Protein AF-A0A9P6K4Q1-F1 (afdb_monomer_lite)

Foldseek 3Di:
DFQWEWDQDPNDTAIEGEPVSLVVLLLVVCVVVPVPVSVVLVVQVVPDPDPVSVLVSCVVRRLVSVQCVLQVDQPQPGDYDPPDHDDPQSPFRKDWQLDDPPDPDQEDECVVDPPVRQCCLRQPVSCDDPHDRHHQKYQYDDDPPAFRIWGWMAGPNDIHIHGYD

Organism: NCBI:txid979761

Secondary structure (DSSP, 8-state):
----EEEEETTEEEEEE-HHHHHHHHHHHHHHH-HHHHHHHHHHHHT---HHHHHHHHHHHHHHHHHHHHHHS-GGGSPPPTT----GGG-S-EEETT--TT-S--EEETTTS-HHHHHHHHHHSTTEETTEEPPSEEEPPP-TTS-SEEEEEEETTEEEEEEE-

Structure (mmCIF, N/CA/C/O backbone):
data_AF-A0A9P6K4Q1-F1
#
_entry.id   AF-A0A9P6K4Q1-F1
#
loop_
_atom_site.group_PDB
_atom_site.id
_atom_site.type_symbol
_atom_site.label_atom_id
_atom_site.label_alt_id
_atom_site.label_comp_id
_atom_site.label_asym_id
_atom_site.label_entity_id
_atom_site.label_seq_id
_atom_site.pdbx_PDB_ins_code
_atom_site.Cartn_x
_atom_site.Cartn_y
_atom_site.Cartn_z
_atom_site.occupancy
_atom_site.B_iso_or_equiv
_atom_site.auth_seq_id
_atom_site.auth_comp_id
_atom_site.auth_asym_id
_atom_site.auth_atom_id
_atom_site.pdbx_PDB_model_num
ATOM 1 N N . ALA A 1 1 ? -0.087 -4.399 -18.476 1.00 36.56 1 ALA A N 1
ATOM 2 C CA . ALA A 1 1 ? 1.204 -4.511 -17.772 1.00 36.56 1 ALA A CA 1
ATOM 3 C C . ALA A 1 1 ? 0.913 -4.990 -16.358 1.00 36.56 1 ALA A C 1
ATOM 5 O O . ALA A 1 1 ? -0.044 -4.509 -15.769 1.00 36.56 1 ALA A O 1
ATOM 6 N N . THR A 1 2 ? 1.635 -5.995 -15.876 1.00 40.69 2 THR A N 1
ATOM 7 C CA . THR A 1 2 ? 1.464 -6.586 -14.540 1.00 40.69 2 THR A CA 1
ATOM 8 C C . THR A 1 2 ? 2.106 -5.687 -13.494 1.00 40.69 2 THR A C 1
ATOM 10 O O . THR A 1 2 ? 3.280 -5.358 -13.647 1.00 40.69 2 THR A O 1
ATOM 13 N N . PHE A 1 3 ? 1.368 -5.301 -12.454 1.00 50.16 3 PHE A N 1
ATOM 14 C CA . PHE A 1 3 ? 1.858 -4.378 -11.423 1.00 50.16 3 PHE A CA 1
ATOM 15 C C . PHE A 1 3 ? 2.330 -5.063 -10.140 1.00 50.16 3 PHE A C 1
ATOM 17 O O . PHE A 1 3 ? 2.972 -4.422 -9.319 1.00 50.16 3 PHE A O 1
ATOM 24 N N . GLY A 1 4 ? 2.056 -6.360 -9.984 1.00 50.91 4 GLY A N 1
ATOM 25 C CA . GLY A 1 4 ? 2.331 -7.100 -8.763 1.00 50.91 4 GLY A CA 1
ATOM 26 C C . GLY A 1 4 ? 2.346 -8.604 -8.953 1.00 50.91 4 GLY A C 1
ATOM 27 O O . GLY A 1 4 ? 1.785 -9.123 -9.914 1.00 50.91 4 GLY A O 1
ATOM 28 N N . TRP A 1 5 ? 2.993 -9.286 -8.017 1.00 56.66 5 TRP A N 1
ATOM 29 C CA . TRP A 1 5 ? 3.238 -10.719 -8.025 1.00 56.66 5 TRP A CA 1
ATOM 30 C C . TRP A 1 5 ? 2.785 -11.279 -6.686 1.00 56.66 5 TRP A C 1
ATOM 32 O O . TRP A 1 5 ? 3.085 -10.711 -5.640 1.00 56.66 5 TRP A O 1
ATOM 42 N N . ILE A 1 6 ? 2.101 -12.417 -6.684 1.00 59.47 6 ILE A N 1
ATOM 43 C CA . ILE A 1 6 ? 1.860 -13.141 -5.435 1.00 59.47 6 ILE A CA 1
ATOM 44 C C . ILE A 1 6 ? 2.960 -14.179 -5.277 1.00 59.47 6 ILE A C 1
ATOM 46 O O . ILE A 1 6 ? 3.140 -15.045 -6.133 1.00 59.47 6 ILE A O 1
ATOM 50 N N . ARG A 1 7 ? 3.717 -14.078 -4.185 1.00 63.84 7 ARG A N 1
ATOM 51 C CA . ARG A 1 7 ? 4.755 -15.033 -3.794 1.00 63.84 7 ARG A CA 1
ATOM 52 C C . ARG A 1 7 ? 4.325 -15.761 -2.527 1.00 63.84 7 ARG A C 1
ATOM 54 O O . ARG A 1 7 ? 3.813 -15.150 -1.593 1.00 63.84 7 ARG A O 1
ATOM 61 N N . ILE A 1 8 ? 4.553 -17.070 -2.480 1.00 59.25 8 ILE A N 1
ATOM 62 C CA . ILE A 1 8 ? 4.300 -17.874 -1.282 1.00 59.25 8 ILE A CA 1
ATOM 63 C C . ILE A 1 8 ? 5.593 -17.922 -0.463 1.00 59.25 8 ILE A C 1
ATOM 65 O O . ILE A 1 8 ? 6.587 -18.491 -0.907 1.00 59.25 8 ILE A O 1
ATOM 69 N N . PHE A 1 9 ? 5.579 -17.347 0.738 1.00 51.50 9 PHE A N 1
ATOM 70 C CA . PHE A 1 9 ? 6.691 -17.407 1.690 1.00 51.50 9 PHE A CA 1
ATOM 71 C C . PHE A 1 9 ? 6.263 -18.210 2.918 1.00 51.50 9 PHE A C 1
ATOM 73 O O . PHE A 1 9 ? 5.310 -17.833 3.599 1.00 51.50 9 PHE A O 1
ATOM 80 N N . GLY A 1 10 ? 6.948 -19.323 3.204 1.00 55.75 10 GLY A N 1
ATOM 81 C CA . GLY A 1 10 ? 6.657 -20.152 4.383 1.00 55.75 10 GLY A CA 1
ATOM 82 C C . GLY A 1 10 ? 5.208 -20.657 4.449 1.00 55.75 10 GLY A C 1
ATOM 83 O O . GLY A 1 10 ? 4.623 -20.695 5.524 1.00 55.75 10 GLY A O 1
ATOM 84 N N . GLY A 1 11 ? 4.596 -20.962 3.298 1.00 63.00 11 GLY A N 1
ATOM 85 C CA . GLY A 1 11 ? 3.199 -21.410 3.203 1.00 63.00 11 GLY A CA 1
ATOM 86 C C . GLY A 1 11 ? 2.148 -20.292 3.225 1.00 63.00 11 GLY A C 1
ATOM 87 O O . GLY A 1 11 ? 0.963 -20.578 3.106 1.00 63.00 11 GLY A O 1
ATOM 88 N N . THR A 1 12 ? 2.555 -19.023 3.330 1.00 47.00 12 THR A N 1
ATOM 89 C CA . THR A 1 12 ? 1.641 -17.869 3.312 1.00 47.00 12 THR A CA 1
ATOM 90 C C . THR A 1 12 ? 1.785 -17.093 2.007 1.00 47.00 12 THR A C 1
ATOM 92 O O . THR A 1 12 ? 2.892 -16.696 1.637 1.00 47.00 12 THR A O 1
ATOM 95 N N . ALA A 1 13 ? 0.671 -16.851 1.314 1.00 57.94 13 ALA A N 1
ATOM 96 C CA . ALA A 1 13 ? 0.647 -15.990 0.137 1.00 57.94 13 ALA A CA 1
ATOM 97 C C . ALA A 1 13 ? 0.859 -14.521 0.538 1.00 57.94 13 ALA A C 1
ATOM 99 O O . ALA A 1 13 ? 0.183 -14.007 1.429 1.00 57.94 13 ALA A O 1
ATOM 100 N N . ARG A 1 14 ? 1.804 -13.850 -0.123 1.00 59.06 14 ARG A N 1
ATOM 101 C CA . ARG A 1 14 ? 2.084 -12.419 0.023 1.00 59.06 14 ARG A CA 1
ATOM 102 C C . ARG A 1 14 ? 2.059 -11.755 -1.343 1.00 59.06 14 ARG A C 1
ATOM 104 O O . ARG A 1 14 ? 2.619 -12.295 -2.295 1.00 59.06 14 ARG A O 1
ATOM 111 N N . THR A 1 15 ? 1.465 -10.573 -1.423 1.00 60.03 15 THR A N 1
ATOM 112 C CA . THR A 1 15 ? 1.556 -9.728 -2.616 1.00 60.03 15 THR A CA 1
ATOM 113 C C . THR A 1 15 ? 2.830 -8.892 -2.522 1.00 60.03 15 THR A C 1
ATOM 115 O O . THR A 1 15 ? 3.019 -8.164 -1.547 1.00 60.03 15 THR A O 1
ATOM 118 N N . VAL A 1 16 ? 3.698 -9.031 -3.521 1.00 62.94 16 VAL A N 1
ATOM 119 C CA . VAL A 1 16 ? 4.958 -8.302 -3.686 1.00 62.94 16 VAL A CA 1
ATOM 120 C C . VAL A 1 16 ? 4.858 -7.471 -4.957 1.00 62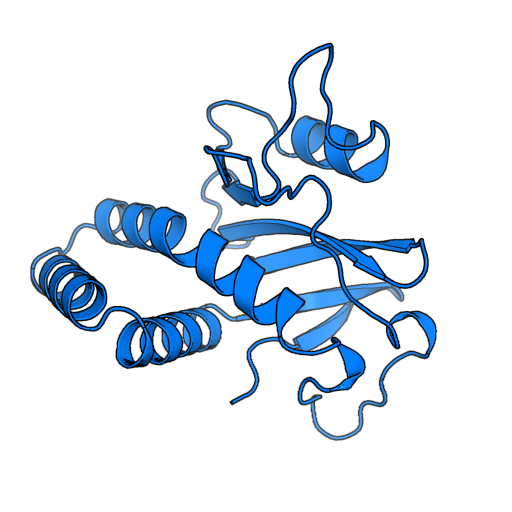.94 16 VAL A C 1
ATOM 122 O O . VAL A 1 16 ? 4.514 -7.993 -6.021 1.00 62.94 16 VAL A O 1
ATOM 125 N N . LEU A 1 17 ? 5.136 -6.178 -4.848 1.00 62.00 17 LEU A N 1
ATOM 126 C CA . LEU A 1 17 ? 5.248 -5.282 -5.995 1.00 62.00 17 LEU A CA 1
ATOM 127 C C . LEU A 1 17 ? 6.717 -4.864 -6.090 1.00 62.00 17 LEU A C 1
ATOM 129 O O . LEU A 1 17 ? 7.218 -4.319 -5.116 1.00 62.00 17 LEU A O 1
ATOM 133 N N . ASP A 1 18 ? 7.367 -5.148 -7.221 1.00 63.12 18 ASP A N 1
ATOM 134 C CA . ASP A 1 18 ? 8.773 -4.795 -7.469 1.00 63.12 18 ASP A CA 1
ATOM 135 C C . ASP A 1 18 ? 8.880 -3.332 -7.971 1.00 63.12 18 ASP A C 1
ATOM 137 O O . ASP A 1 18 ? 8.172 -2.936 -8.907 1.00 63.12 18 ASP A O 1
ATOM 141 N N . GLU A 1 19 ? 9.806 -2.551 -7.417 1.00 56.81 19 GLU A N 1
ATOM 142 C CA . GLU A 1 19 ? 10.003 -1.104 -7.584 1.00 56.81 19 GLU A CA 1
ATOM 143 C C . GLU A 1 19 ? 10.030 -0.673 -9.060 1.00 56.81 19 GLU A C 1
ATOM 145 O O . GLU A 1 19 ? 9.301 0.258 -9.423 1.00 56.81 19 GLU A O 1
ATOM 150 N N . PRO A 1 20 ? 10.729 -1.373 -9.985 1.00 58.91 20 PRO A N 1
ATOM 151 C CA . PRO A 1 20 ? 10.733 -0.991 -11.397 1.00 58.91 20 PRO A CA 1
ATOM 152 C C . PRO A 1 20 ? 9.350 -1.102 -12.057 1.00 58.91 20 PRO A C 1
ATOM 154 O O . PRO A 1 20 ? 9.026 -0.349 -12.980 1.00 58.91 20 PRO A O 1
ATOM 157 N N . PHE A 1 21 ? 8.514 -2.040 -11.605 1.00 62.44 21 PHE A N 1
ATOM 158 C CA . PHE A 1 21 ? 7.153 -2.214 -12.117 1.00 62.44 21 PHE A CA 1
ATOM 159 C C . PHE A 1 21 ? 6.208 -1.174 -11.543 1.00 62.44 21 PHE A C 1
ATOM 161 O O . PHE A 1 21 ? 5.367 -0.644 -12.270 1.00 62.44 21 PHE A O 1
ATOM 168 N N . VAL A 1 22 ? 6.382 -0.857 -10.267 1.00 63.31 22 VAL A N 1
ATOM 169 C CA . VAL A 1 22 ? 5.627 0.170 -9.565 1.00 63.31 22 VAL A CA 1
ATOM 170 C C . VAL A 1 22 ? 5.922 1.554 -10.178 1.00 63.31 22 VAL A C 1
ATOM 172 O O . VAL A 1 22 ? 4.993 2.295 -10.487 1.00 63.31 22 VAL A O 1
ATOM 175 N N . LEU A 1 23 ? 7.183 1.843 -10.528 1.00 65.31 23 LEU A N 1
ATOM 176 C CA . LEU A 1 23 ? 7.612 3.056 -11.243 1.00 65.31 23 LEU A CA 1
ATOM 177 C C . LEU A 1 23 ? 6.950 3.150 -12.610 1.00 65.31 23 LEU A C 1
ATOM 179 O O . LEU A 1 23 ? 6.411 4.190 -12.993 1.00 65.31 23 LEU A O 1
ATOM 183 N N . LYS A 1 24 ? 6.952 2.040 -13.347 1.00 65.56 24 LYS A N 1
ATOM 184 C CA . LYS A 1 24 ? 6.331 1.965 -14.668 1.00 65.56 24 LYS A CA 1
ATOM 185 C C . LYS A 1 24 ? 4.809 2.133 -14.606 1.00 65.56 24 LYS A C 1
ATOM 187 O O . LYS A 1 24 ? 4.242 2.740 -15.513 1.00 65.56 24 LYS A O 1
ATOM 192 N N . ALA A 1 25 ? 4.161 1.627 -13.557 1.00 65.69 25 ALA A N 1
ATOM 193 C CA . ALA A 1 25 ? 2.732 1.803 -13.292 1.00 65.69 25 ALA A CA 1
ATOM 194 C C . ALA A 1 25 ? 2.377 3.261 -13.071 1.00 65.69 25 ALA A C 1
ATOM 196 O O . ALA A 1 25 ? 1.515 3.807 -13.751 1.00 65.69 25 ALA A O 1
ATOM 197 N N . THR A 1 26 ? 3.100 3.882 -12.152 1.00 68.62 26 THR A N 1
ATOM 198 C CA . THR A 1 26 ? 2.947 5.277 -11.765 1.00 68.62 26 THR A CA 1
ATOM 199 C C . THR A 1 26 ? 3.147 6.185 -12.955 1.00 68.62 26 THR A C 1
ATOM 201 O O . THR A 1 26 ? 2.312 7.043 -13.228 1.00 68.62 26 THR A O 1
ATOM 204 N N . ARG A 1 27 ? 4.191 5.920 -13.742 1.00 70.62 27 ARG A N 1
ATOM 205 C CA . ARG A 1 27 ? 4.426 6.614 -15.002 1.00 70.62 27 ARG A CA 1
ATOM 206 C C . ARG A 1 27 ? 3.251 6.470 -15.967 1.00 70.62 27 ARG A C 1
ATOM 208 O O . ARG A 1 27 ? 2.777 7.481 -16.462 1.00 70.62 27 ARG A O 1
ATOM 215 N N . ALA A 1 28 ? 2.765 5.253 -16.217 1.00 72.44 28 ALA A N 1
ATOM 216 C CA . ALA A 1 28 ? 1.643 5.026 -17.131 1.00 72.44 28 ALA A CA 1
ATOM 217 C C . ALA A 1 28 ? 0.347 5.703 -16.648 1.00 72.44 28 ALA A C 1
ATOM 219 O O . ALA A 1 28 ? -0.327 6.368 -17.429 1.00 72.44 28 ALA A O 1
ATOM 220 N N . TYR A 1 29 ? 0.038 5.594 -15.353 1.00 73.81 29 TYR A N 1
ATOM 221 C CA . TYR A 1 29 ? -1.126 6.224 -14.735 1.00 73.81 29 TYR A CA 1
ATOM 222 C C . TYR A 1 29 ? -1.087 7.748 -14.881 1.00 73.81 29 TYR A C 1
ATOM 224 O O . TYR A 1 29 ? -2.037 8.348 -15.386 1.00 73.81 29 TYR A O 1
ATOM 232 N N . PHE A 1 30 ? 0.017 8.386 -14.484 1.00 77.19 30 PHE A N 1
ATOM 233 C CA . PHE A 1 30 ? 0.131 9.839 -14.575 1.00 77.19 30 PHE A CA 1
ATOM 234 C C . PHE A 1 30 ? 0.266 10.320 -16.017 1.00 77.19 30 PHE A C 1
ATOM 236 O O . PHE A 1 30 ? -0.251 11.379 -16.338 1.00 77.19 30 PHE A O 1
ATOM 243 N N . GLN A 1 31 ? 0.845 9.538 -16.924 1.00 80.81 31 GLN A N 1
ATOM 244 C CA . GLN A 1 31 ? 0.854 9.888 -18.343 1.00 80.81 31 GLN A CA 1
ATOM 245 C C . GLN A 1 31 ? -0.566 10.026 -18.919 1.00 80.81 31 GLN A C 1
ATOM 247 O O . GLN A 1 31 ? -0.797 10.897 -19.755 1.00 80.81 31 GLN A O 1
ATOM 252 N N . GLU A 1 32 ? -1.514 9.202 -18.464 1.00 76.81 32 GLU A N 1
ATOM 253 C CA . GLU A 1 32 ? -2.918 9.266 -18.888 1.00 76.81 32 GLU A CA 1
ATOM 254 C C . GLU A 1 32 ? -3.740 10.306 -18.111 1.00 76.81 32 GLU A C 1
ATOM 256 O O . GLU A 1 32 ? -4.623 10.944 -18.683 1.00 76.81 32 GLU A O 1
ATOM 261 N N . ARG A 1 33 ? -3.486 10.462 -16.806 1.00 76.31 33 ARG A N 1
ATOM 262 C CA . ARG A 1 33 ? -4.336 11.251 -15.897 1.00 76.31 33 ARG A CA 1
ATOM 263 C C . ARG A 1 33 ? -3.823 12.657 -15.614 1.00 76.31 33 ARG A C 1
ATOM 265 O O . ARG A 1 33 ? -4.632 13.571 -15.495 1.00 76.31 33 ARG A O 1
ATOM 272 N N . ASP A 1 34 ? -2.512 12.820 -15.478 1.00 78.19 34 ASP A N 1
ATOM 273 C CA . ASP A 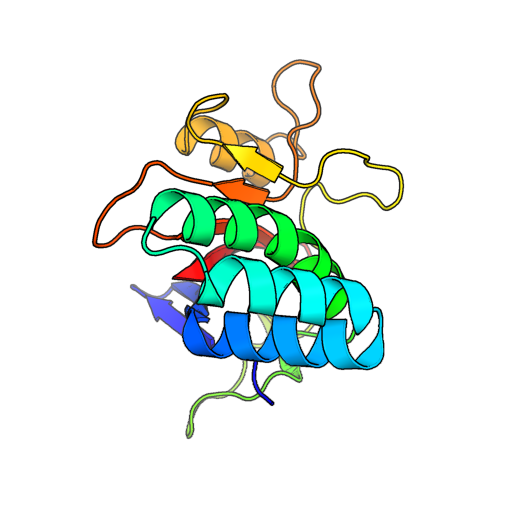1 34 ? -1.866 14.093 -15.148 1.00 78.19 34 ASP A CA 1
ATOM 274 C C . ASP A 1 34 ? -0.436 14.157 -15.728 1.00 78.19 34 ASP A C 1
ATOM 276 O O . ASP A 1 34 ? 0.566 13.973 -15.021 1.00 78.19 34 ASP A O 1
ATOM 280 N N . PRO A 1 35 ? -0.315 14.390 -17.048 1.00 79.88 35 PRO A N 1
ATOM 281 C CA . PRO A 1 35 ? 0.979 14.394 -17.723 1.00 79.88 35 PRO A CA 1
ATOM 282 C C . PRO A 1 35 ? 1.875 15.557 -17.276 1.00 79.88 35 PRO A C 1
ATOM 284 O O . PRO A 1 35 ? 3.094 15.487 -17.434 1.00 79.88 35 PRO A O 1
ATOM 287 N N . LEU A 1 36 ? 1.300 16.623 -16.704 1.00 81.44 36 LEU A N 1
ATOM 288 C CA . LEU A 1 36 ? 2.057 17.758 -16.177 1.00 81.44 36 LEU A CA 1
ATOM 289 C C . LEU A 1 36 ? 2.744 17.395 -14.863 1.00 81.44 36 LEU A C 1
ATOM 291 O O . LEU A 1 36 ? 3.926 17.705 -14.699 1.00 81.44 36 LEU A O 1
ATOM 295 N N . LEU A 1 37 ? 2.044 16.698 -13.964 1.00 77.44 37 LEU A N 1
ATOM 296 C CA . LEU A 1 37 ? 2.644 16.163 -12.746 1.00 77.44 37 LEU A CA 1
ATOM 297 C C . LEU A 1 37 ? 3.753 15.164 -13.078 1.00 77.44 37 LEU A C 1
ATOM 299 O O . LEU A 1 37 ? 4.828 15.239 -12.484 1.00 77.44 37 LEU A O 1
ATOM 303 N N . LEU A 1 38 ? 3.541 14.293 -14.071 1.00 77.12 38 LEU A N 1
ATOM 304 C CA . LEU A 1 38 ? 4.582 13.375 -14.533 1.00 77.12 38 LEU A CA 1
ATOM 305 C C . LEU A 1 38 ? 5.810 14.123 -15.067 1.00 77.12 38 LEU A C 1
ATOM 307 O O . LEU A 1 38 ? 6.931 13.799 -14.693 1.00 77.12 38 LEU A O 1
ATOM 311 N N . ALA A 1 39 ? 5.618 15.143 -15.905 1.00 76.25 39 ALA A N 1
ATOM 312 C CA . ALA A 1 39 ? 6.726 15.924 -16.449 1.00 76.25 39 ALA A CA 1
ATOM 313 C C . ALA A 1 39 ? 7.483 16.702 -15.359 1.00 76.25 39 ALA A C 1
ATOM 315 O O . ALA A 1 39 ? 8.707 16.826 -15.420 1.00 76.25 39 ALA A O 1
ATOM 316 N N . ALA A 1 40 ? 6.776 17.222 -14.351 1.00 78.50 40 ALA A N 1
ATOM 317 C CA . ALA A 1 40 ? 7.385 17.878 -13.198 1.00 78.50 40 ALA A CA 1
ATOM 318 C C . ALA A 1 40 ? 8.186 16.885 -12.342 1.00 78.50 40 ALA A C 1
ATOM 320 O O . ALA A 1 40 ? 9.312 17.189 -11.950 1.00 78.50 40 ALA A O 1
ATOM 321 N N . ALA A 1 41 ? 7.637 15.690 -12.121 1.00 73.50 41 ALA A N 1
ATOM 322 C CA . ALA A 1 41 ? 8.289 14.583 -11.439 1.00 73.50 41 ALA A CA 1
ATOM 323 C C . ALA A 1 41 ? 9.557 14.118 -12.181 1.00 73.50 41 ALA A C 1
ATOM 325 O O . ALA A 1 41 ? 10.645 14.114 -11.607 1.00 73.50 41 ALA A O 1
ATOM 326 N N . GLU A 1 42 ? 9.458 13.806 -13.475 1.00 71.94 42 GLU A N 1
ATOM 327 C CA . GLU A 1 42 ? 10.603 13.421 -14.311 1.00 71.94 42 GLU A CA 1
ATOM 328 C C . GLU A 1 42 ? 11.677 14.519 -14.306 1.00 71.94 42 GLU A C 1
ATOM 330 O O . GLU A 1 42 ? 12.865 14.230 -14.163 1.00 71.94 42 GLU A O 1
ATOM 335 N N . ARG A 1 43 ? 11.278 15.796 -14.380 1.00 73.94 43 ARG A N 1
ATOM 336 C CA . ARG A 1 43 ? 12.215 16.920 -14.283 1.00 73.94 43 ARG A CA 1
ATOM 337 C C . ARG A 1 43 ? 12.890 16.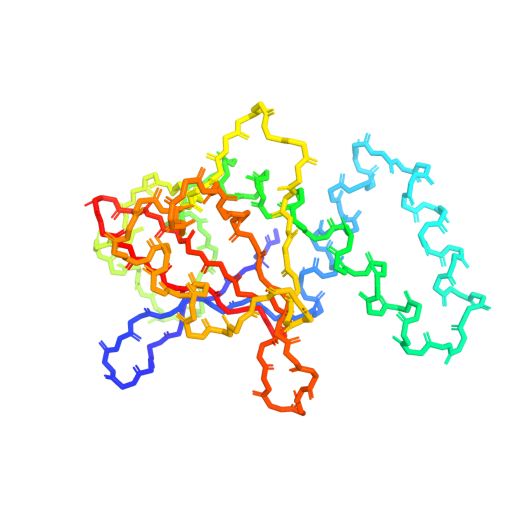968 -12.911 1.00 73.94 43 ARG A C 1
ATOM 339 O O . ARG A 1 43 ? 14.102 17.137 -12.870 1.00 73.94 43 ARG A O 1
ATOM 346 N N . ALA A 1 44 ? 12.163 16.789 -11.812 1.00 68.31 44 ALA A N 1
ATOM 347 C CA . ALA A 1 44 ? 12.751 16.765 -10.474 1.00 68.31 44 ALA A CA 1
ATOM 348 C C . ALA A 1 44 ? 13.754 15.609 -10.298 1.00 68.31 44 ALA A C 1
ATOM 350 O O . ALA A 1 44 ? 14.831 15.832 -9.751 1.00 68.31 44 ALA A O 1
ATOM 351 N N . MET A 1 45 ? 13.453 14.418 -10.828 1.00 66.62 45 MET A N 1
ATOM 352 C CA . MET A 1 45 ? 14.358 13.259 -10.776 1.00 66.62 45 MET A CA 1
ATOM 353 C C . MET A 1 45 ? 15.597 13.422 -11.662 1.00 66.62 45 MET A C 1
ATOM 355 O O . MET A 1 45 ? 16.682 12.998 -11.293 1.00 66.62 45 MET A O 1
ATOM 359 N N . LEU A 1 46 ? 15.465 14.046 -12.836 1.00 68.00 46 LEU A N 1
ATOM 360 C CA . LEU A 1 46 ? 16.602 14.272 -13.737 1.00 68.00 46 LEU A CA 1
ATOM 361 C C . LEU A 1 46 ? 17.593 15.315 -13.207 1.00 68.00 46 LEU A C 1
ATOM 363 O O . LEU A 1 46 ? 18.755 15.306 -13.601 1.00 68.00 46 LEU A O 1
ATOM 367 N N . HIS A 1 47 ? 17.130 16.230 -12.354 1.00 68.19 47 HIS A N 1
ATOM 368 C CA . HIS A 1 47 ? 17.938 17.337 -11.832 1.00 68.19 47 HIS A CA 1
ATOM 369 C C . HIS A 1 47 ? 18.384 17.115 -10.383 1.00 68.19 47 HIS A C 1
ATOM 371 O O . HIS A 1 47 ? 19.047 17.984 -9.819 1.00 68.19 47 HIS A O 1
ATOM 377 N N . SER A 1 48 ? 18.026 15.981 -9.777 1.00 62.47 48 SER A N 1
ATOM 378 C CA . SER A 1 48 ? 18.445 15.624 -8.429 1.00 62.47 48 SER A CA 1
ATOM 379 C C . SER A 1 48 ? 19.339 14.389 -8.464 1.00 62.47 48 SER A C 1
ATOM 381 O O . SER A 1 48 ? 19.006 13.358 -9.029 1.00 62.47 48 SER A O 1
ATOM 383 N N . ASP A 1 49 ? 20.499 14.492 -7.837 1.00 63.22 49 ASP A N 1
ATOM 384 C CA . ASP A 1 49 ? 21.373 13.375 -7.479 1.00 63.22 49 ASP A CA 1
ATOM 385 C C . ASP A 1 49 ? 21.128 12.916 -6.028 1.00 63.22 49 ASP A C 1
ATOM 387 O O . ASP A 1 49 ? 21.801 12.023 -5.508 1.00 63.22 49 ASP A O 1
ATOM 391 N N . ASN A 1 50 ? 20.138 13.514 -5.358 1.00 67.62 50 ASN A N 1
ATOM 392 C CA . ASN A 1 50 ? 19.829 13.261 -3.964 1.00 67.62 50 ASN A CA 1
ATOM 393 C C . ASN A 1 50 ? 18.812 12.121 -3.834 1.00 67.62 50 ASN A C 1
ATOM 395 O O . ASN A 1 50 ? 17.610 12.300 -4.041 1.00 67.62 50 ASN A O 1
ATOM 399 N N . ALA A 1 51 ? 19.291 10.964 -3.375 1.00 60.19 51 ALA A N 1
ATOM 400 C CA . ALA A 1 51 ? 18.468 9.783 -3.109 1.00 60.19 51 ALA A CA 1
ATOM 401 C C . ALA A 1 51 ? 17.258 10.062 -2.190 1.00 60.19 51 ALA A C 1
ATOM 403 O O . ALA A 1 51 ? 16.209 9.443 -2.342 1.00 60.19 51 ALA A O 1
ATOM 404 N N . THR A 1 52 ? 17.359 11.037 -1.281 1.00 65.62 52 THR A N 1
ATOM 405 C CA . THR A 1 52 ? 16.251 11.433 -0.394 1.00 65.62 52 THR A CA 1
ATOM 406 C C . THR A 1 52 ? 15.133 12.138 -1.160 1.00 65.62 52 THR A C 1
ATOM 408 O O . THR A 1 52 ? 13.960 11.939 -0.862 1.00 65.62 52 THR A O 1
ATOM 411 N N . VAL A 1 53 ? 15.471 12.962 -2.158 1.00 65.12 53 VAL A N 1
ATOM 412 C CA . VAL A 1 53 ? 14.477 13.630 -3.013 1.00 65.12 53 VAL A CA 1
ATOM 413 C C . VAL A 1 53 ? 13.737 12.590 -3.851 1.00 65.12 53 VAL A C 1
ATOM 415 O O . VAL A 1 53 ? 12.516 12.664 -3.971 1.00 65.12 53 VAL A O 1
ATOM 418 N N . HIS A 1 54 ? 14.453 11.584 -4.356 1.00 62.69 54 HIS A N 1
ATOM 419 C CA . HIS A 1 54 ? 13.860 10.486 -5.120 1.00 62.69 54 HIS A CA 1
ATOM 420 C C . HIS A 1 54 ? 12.922 9.637 -4.254 1.00 62.69 54 HIS A C 1
ATOM 422 O O . HIS A 1 54 ? 11.778 9.416 -4.649 1.00 62.69 54 HIS A O 1
ATOM 428 N N . GLY A 1 55 ? 13.355 9.262 -3.045 1.00 66.75 55 GLY A N 1
ATOM 429 C CA . GLY A 1 55 ? 12.525 8.533 -2.082 1.00 66.75 55 GLY A CA 1
ATOM 430 C C . GLY A 1 55 ? 11.274 9.312 -1.664 1.00 66.75 55 GLY A C 1
ATOM 431 O O . GLY A 1 55 ? 10.168 8.796 -1.753 1.00 66.75 55 GLY A O 1
ATOM 432 N N . ASN A 1 56 ? 11.400 10.594 -1.313 1.00 68.38 56 ASN A N 1
ATOM 433 C CA . ASN A 1 56 ? 10.241 11.409 -0.921 1.00 68.38 56 ASN A CA 1
ATOM 434 C C . ASN A 1 56 ? 9.214 11.564 -2.054 1.00 68.38 56 ASN A C 1
ATOM 436 O O . ASN A 1 56 ? 8.003 11.594 -1.815 1.00 68.38 56 ASN A O 1
ATOM 440 N N . MET A 1 57 ? 9.683 11.702 -3.297 1.00 70.00 57 MET A N 1
ATOM 441 C CA . MET A 1 57 ? 8.784 11.845 -4.437 1.00 70.00 57 MET A CA 1
ATOM 442 C C . MET A 1 57 ? 8.069 10.529 -4.747 1.00 70.00 57 MET A C 1
ATOM 444 O O . MET A 1 57 ? 6.867 10.532 -5.008 1.00 70.00 57 MET A O 1
ATOM 448 N N . TRP A 1 58 ? 8.781 9.409 -4.633 1.00 70.88 58 TRP A N 1
ATOM 449 C CA . TRP A 1 58 ? 8.208 8.070 -4.686 1.00 70.88 58 TRP A CA 1
ATOM 450 C C . TRP A 1 58 ? 7.105 7.876 -3.642 1.00 70.88 58 TRP A C 1
ATOM 452 O O . TRP A 1 58 ? 5.958 7.595 -3.991 1.00 70.88 58 TRP A O 1
ATOM 462 N N . GLU A 1 59 ? 7.414 8.138 -2.372 1.00 72.44 59 GLU A N 1
ATOM 463 C CA . GLU A 1 59 ? 6.468 8.055 -1.256 1.00 72.44 59 GLU A CA 1
ATOM 464 C C . GLU A 1 59 ? 5.212 8.913 -1.491 1.00 72.44 59 GLU A C 1
ATOM 466 O O . GLU A 1 59 ? 4.102 8.518 -1.141 1.00 72.44 59 GLU A O 1
ATOM 471 N N . THR A 1 60 ? 5.348 10.071 -2.138 1.00 71.88 60 THR A N 1
ATOM 472 C CA . THR A 1 60 ? 4.213 10.965 -2.417 1.00 71.88 60 THR A CA 1
ATOM 473 C C . THR A 1 60 ? 3.327 10.458 -3.558 1.00 71.88 60 THR A C 1
ATOM 475 O O . THR A 1 60 ? 2.101 10.573 -3.496 1.00 71.88 60 THR A O 1
ATOM 478 N N . LEU A 1 61 ? 3.928 9.906 -4.613 1.00 77.44 61 LEU A N 1
ATOM 479 C CA . LEU A 1 61 ? 3.222 9.540 -5.844 1.00 77.44 61 LEU A CA 1
ATOM 480 C C . LEU A 1 61 ? 2.581 8.153 -5.786 1.00 77.44 61 LEU A C 1
ATOM 482 O O . LEU A 1 61 ? 1.598 7.907 -6.486 1.00 77.44 61 LEU A O 1
ATOM 486 N N . MET A 1 62 ? 3.118 7.248 -4.968 1.00 81.00 62 MET A N 1
ATOM 487 C CA . MET A 1 62 ? 2.688 5.853 -4.976 1.00 81.00 62 MET A CA 1
ATOM 488 C C . MET A 1 62 ? 1.325 5.553 -4.342 1.00 81.00 62 MET A C 1
ATOM 490 O O . MET A 1 62 ? 0.569 4.769 -4.924 1.00 81.00 62 MET A O 1
ATOM 494 N N . PRO A 1 63 ? 0.956 6.147 -3.192 1.00 87.69 63 PRO A N 1
ATOM 495 C CA . PRO A 1 63 ? -0.309 5.840 -2.532 1.00 87.69 63 PRO A CA 1
ATOM 496 C C . PRO A 1 63 ? -1.549 6.012 -3.434 1.00 87.69 63 PRO A C 1
ATOM 498 O O . PRO A 1 63 ? -2.347 5.074 -3.503 1.00 87.69 63 PRO A O 1
ATOM 501 N N . PRO A 1 64 ? -1.719 7.121 -4.189 1.00 83.31 64 PRO A N 1
ATOM 502 C CA . PRO A 1 64 ? -2.850 7.266 -5.113 1.00 83.31 64 PRO A CA 1
ATOM 503 C C . PRO A 1 64 ? -2.871 6.209 -6.224 1.00 83.31 64 PRO A C 1
ATOM 505 O O . PRO A 1 64 ? -3.932 5.694 -6.571 1.00 83.31 64 PRO A O 1
ATOM 508 N N . VAL A 1 65 ? -1.701 5.845 -6.760 1.00 81.44 65 VAL A N 1
ATOM 509 C CA . VAL A 1 65 ? -1.591 4.835 -7.822 1.00 81.44 65 VAL A CA 1
ATOM 510 C C . VAL A 1 65 ? -2.024 3.469 -7.306 1.00 81.44 65 VAL A C 1
ATOM 512 O O . VAL A 1 65 ? -2.749 2.757 -8.002 1.00 81.44 65 VAL A O 1
ATOM 515 N N . PHE A 1 66 ? -1.644 3.101 -6.081 1.00 84.81 66 PHE A N 1
ATOM 516 C CA . PHE A 1 66 ? -2.109 1.856 -5.475 1.00 84.81 66 PHE A CA 1
ATOM 517 C C . PHE A 1 66 ? -3.616 1.860 -5.248 1.00 84.81 66 PHE A C 1
ATOM 519 O O . PHE A 1 66 ? -4.267 0.884 -5.612 1.00 84.81 66 PHE A O 1
ATOM 526 N N . VAL A 1 67 ? -4.182 2.948 -4.718 1.00 87.75 67 VAL A N 1
ATOM 527 C CA . VAL A 1 67 ? -5.638 3.081 -4.546 1.00 87.75 67 VAL A CA 1
ATOM 528 C C . VAL A 1 67 ? -6.368 2.780 -5.855 1.00 87.75 67 VAL A C 1
ATOM 530 O O . VAL A 1 67 ? -7.225 1.899 -5.889 1.00 87.75 67 VAL A O 1
ATOM 533 N N . GLU A 1 68 ? -5.986 3.437 -6.946 1.00 82.62 68 GLU A N 1
ATOM 534 C CA . GLU A 1 68 ? -6.618 3.225 -8.251 1.00 82.62 68 GLU A CA 1
ATOM 535 C C . GLU A 1 68 ? -6.362 1.822 -8.811 1.00 82.62 68 GLU A C 1
ATOM 537 O O . GLU A 1 68 ? -7.271 1.175 -9.334 1.00 82.62 68 GLU A O 1
ATOM 542 N N . THR A 1 69 ? -5.143 1.304 -8.651 1.00 78.88 69 THR A N 1
ATOM 543 C CA . THR A 1 69 ? -4.771 -0.034 -9.128 1.00 78.88 69 THR A CA 1
ATOM 544 C C . THR A 1 69 ? -5.649 -1.107 -8.487 1.00 78.88 69 THR A C 1
ATOM 546 O O . THR A 1 69 ? -6.237 -1.920 -9.203 1.00 78.88 69 THR A O 1
ATOM 549 N N . PHE A 1 70 ? -5.801 -1.078 -7.160 1.00 82.12 70 PHE A N 1
ATOM 550 C CA . PHE A 1 70 ? -6.611 -2.050 -6.423 1.00 82.12 70 PHE A CA 1
ATOM 551 C C . PHE A 1 70 ? -8.123 -1.845 -6.598 1.00 82.12 70 PHE A C 1
ATOM 553 O O . PHE A 1 70 ? -8.859 -2.825 -6.542 1.00 82.12 70 PHE A O 1
ATOM 560 N N . LYS A 1 71 ? -8.594 -0.620 -6.878 1.00 82.56 71 LYS A N 1
ATOM 561 C CA . LYS A 1 71 ? -9.999 -0.357 -7.246 1.00 82.56 71 LYS A CA 1
ATOM 562 C C . LYS A 1 71 ? -10.357 -0.854 -8.645 1.00 82.56 71 LYS A C 1
ATOM 564 O O . LYS A 1 71 ? -11.484 -1.278 -8.879 1.00 82.56 71 LYS A O 1
ATOM 569 N N . SER A 1 72 ? -9.429 -0.746 -9.593 1.00 75.62 72 SER A N 1
ATOM 570 C CA . SER A 1 72 ? -9.746 -0.917 -11.013 1.00 75.62 72 SER A CA 1
ATOM 571 C C . SER A 1 72 ? -10.063 -2.360 -11.406 1.00 75.62 72 SER A C 1
ATOM 573 O O . SER A 1 72 ? -10.883 -2.576 -12.301 1.00 75.62 72 SER A O 1
ATOM 575 N N . ARG A 1 73 ? -9.390 -3.349 -10.798 1.00 71.31 73 ARG A N 1
ATOM 576 C CA . ARG A 1 73 ? -9.534 -4.772 -11.142 1.00 71.31 73 ARG A CA 1
ATOM 577 C C . ARG A 1 73 ? -9.206 -5.681 -9.949 1.00 71.31 73 ARG A C 1
ATOM 579 O O . ARG A 1 73 ? -8.234 -5.402 -9.244 1.00 71.31 73 ARG A O 1
ATOM 586 N N . PRO A 1 74 ? -9.922 -6.809 -9.770 1.00 74.06 74 PRO A N 1
ATOM 587 C CA . PRO A 1 74 ? -9.640 -7.767 -8.702 1.00 74.06 74 PRO A CA 1
ATOM 588 C C . PRO A 1 74 ? -8.258 -8.402 -8.882 1.00 74.06 74 PRO A C 1
ATOM 590 O O . PRO A 1 74 ? -7.793 -8.571 -10.014 1.00 74.06 74 PRO A O 1
ATOM 593 N N . LEU A 1 75 ? -7.619 -8.807 -7.779 1.00 74.75 75 LEU A N 1
ATOM 594 C CA . LEU A 1 75 ? -6.271 -9.390 -7.808 1.00 74.75 75 LEU A CA 1
ATOM 595 C C . LEU A 1 75 ? -6.189 -10.611 -8.722 1.00 74.75 75 LEU A C 1
ATOM 597 O O . LEU A 1 75 ? -5.214 -10.740 -9.445 1.00 74.75 75 LEU A O 1
ATOM 601 N N . SER A 1 76 ? -7.225 -11.451 -8.764 1.00 72.00 76 SER A N 1
ATOM 602 C CA . SER A 1 76 ? -7.293 -12.637 -9.632 1.00 72.00 76 SER A CA 1
ATOM 603 C C . SER A 1 76 ? -7.121 -12.347 -11.128 1.00 72.00 76 SER A C 1
ATOM 605 O O . SER A 1 76 ? -6.770 -13.241 -11.893 1.00 72.00 76 SER A O 1
ATOM 607 N N . SER A 1 77 ? -7.356 -11.105 -11.557 1.00 74.12 77 SER A N 1
ATOM 608 C CA . SER A 1 77 ? -7.142 -10.664 -12.940 1.00 74.12 77 SER A CA 1
ATOM 609 C C . SER A 1 77 ? -5.710 -10.198 -13.219 1.00 74.12 77 SER A C 1
ATOM 611 O O . SER A 1 77 ? -5.372 -9.865 -14.360 1.00 74.12 77 SER A O 1
ATOM 613 N N . TRP A 1 78 ? -4.871 -10.120 -12.186 1.00 75.62 78 TRP A N 1
ATOM 614 C CA . TRP A 1 78 ? -3.502 -9.661 -12.322 1.00 75.62 78 TRP A CA 1
ATOM 615 C C . TRP A 1 78 ? -2.653 -10.784 -12.915 1.00 75.62 78 TRP A C 1
ATOM 617 O O . TRP A 1 78 ? -2.848 -11.953 -12.591 1.00 75.62 78 TRP A O 1
ATOM 627 N N . PRO A 1 79 ? -1.705 -10.468 -13.802 1.00 67.19 79 PRO A N 1
ATOM 628 C CA . PRO A 1 79 ? -0.883 -11.512 -14.396 1.00 67.19 79 PRO A CA 1
ATOM 629 C C . PRO A 1 79 ? -0.056 -12.253 -13.339 1.00 67.19 79 PRO A C 1
ATOM 631 O O . PRO A 1 79 ? 0.632 -11.641 -12.525 1.00 67.19 79 PRO A O 1
ATOM 634 N N . LEU A 1 80 ? -0.112 -13.581 -13.374 1.00 63.72 80 LEU A N 1
ATOM 635 C CA . LEU A 1 80 ? 0.721 -14.440 -12.544 1.00 63.72 80 LEU A CA 1
ATOM 636 C C . LEU A 1 80 ? 2.056 -14.744 -13.223 1.00 63.72 80 LEU A C 1
ATOM 638 O O . LEU A 1 80 ? 2.192 -14.687 -14.447 1.00 63.72 80 LEU A O 1
ATOM 642 N N . LEU A 1 81 ? 3.027 -15.154 -12.410 1.00 61.50 81 LEU A N 1
ATOM 643 C CA . LEU A 1 81 ? 4.169 -15.916 -12.901 1.00 61.50 81 LEU A CA 1
ATOM 644 C C . LEU A 1 81 ? 3.719 -17.184 -13.621 1.00 61.50 81 LEU A C 1
ATOM 646 O O . LEU A 1 81 ? 2.750 -17.823 -13.209 1.00 61.50 81 LEU A O 1
ATOM 650 N N . ALA A 1 82 ? 4.460 -17.564 -14.665 1.00 56.03 82 ALA A N 1
ATOM 651 C CA . ALA A 1 82 ? 4.219 -18.806 -15.388 1.00 56.03 82 ALA A CA 1
ATOM 652 C C . ALA A 1 82 ? 4.120 -19.996 -14.413 1.00 56.03 82 ALA A C 1
ATOM 654 O O . ALA A 1 82 ? 4.931 -20.117 -13.495 1.00 56.03 82 ALA A O 1
ATOM 655 N N . ASN A 1 83 ? 3.129 -20.864 -14.642 1.00 58.34 83 ASN A N 1
ATOM 656 C CA . ASN A 1 83 ? 2.793 -22.052 -13.844 1.00 58.34 83 ASN A CA 1
ATOM 657 C C . ASN A 1 83 ? 2.184 -21.814 -12.451 1.00 58.34 83 ASN A C 1
ATOM 659 O O . ASN A 1 83 ? 2.076 -22.766 -11.682 1.00 58.34 83 ASN A O 1
ATOM 663 N N . ASN A 1 84 ? 1.720 -20.603 -12.138 1.00 63.16 84 ASN A N 1
ATOM 664 C CA . ASN A 1 84 ? 0.935 -20.366 -10.928 1.00 63.16 84 ASN A CA 1
ATOM 665 C C . ASN A 1 84 ? -0.557 -20.243 -11.251 1.00 63.16 84 ASN A C 1
ATOM 667 O O . ASN A 1 84 ? -0.947 -19.621 -12.237 1.00 63.16 84 ASN A O 1
ATOM 671 N N . THR A 1 85 ? -1.391 -20.803 -10.380 1.00 67.31 85 THR A N 1
ATOM 672 C CA . THR A 1 85 ? -2.831 -20.535 -10.314 1.00 67.31 85 THR A CA 1
ATOM 673 C C . THR A 1 85 ? -3.113 -19.645 -9.111 1.00 67.31 85 THR A C 1
ATOM 675 O O . THR A 1 85 ? -2.436 -19.746 -8.085 1.00 67.31 85 THR A O 1
ATOM 678 N N . PHE A 1 86 ? -4.105 -18.763 -9.222 1.00 68.94 86 PHE A N 1
ATOM 679 C CA . PHE A 1 86 ? -4.527 -17.948 -8.089 1.00 68.94 86 PHE A CA 1
ATOM 680 C C . PHE A 1 86 ? -5.124 -18.850 -7.005 1.00 68.94 86 PHE A C 1
ATOM 682 O O . PHE A 1 86 ? -5.972 -19.680 -7.330 1.00 68.94 86 PHE A O 1
ATOM 689 N N . PRO A 1 87 ? -4.726 -18.702 -5.731 1.00 74.75 87 PRO A N 1
ATOM 690 C CA . PRO A 1 87 ? -5.468 -19.305 -4.637 1.00 74.75 87 PRO A CA 1
ATOM 691 C C . PRO A 1 87 ? -6.902 -18.769 -4.632 1.00 74.75 87 PRO A C 1
ATOM 693 O O . PRO A 1 87 ? -7.094 -17.554 -4.716 1.00 74.75 87 PRO A O 1
ATOM 696 N N . ASP A 1 88 ? -7.892 -19.644 -4.456 1.00 77.44 88 ASP A N 1
ATOM 697 C CA . ASP A 1 88 ? -9.310 -19.251 -4.384 1.00 77.44 88 ASP A CA 1
ATOM 698 C C . ASP A 1 88 ? -9.569 -18.215 -3.279 1.00 77.44 88 ASP A C 1
ATOM 700 O O . ASP A 1 88 ? -10.430 -17.348 -3.400 1.00 77.44 88 ASP A O 1
ATOM 704 N N . SER A 1 89 ? -8.763 -18.241 -2.214 1.00 74.50 89 SER A N 1
ATOM 705 C CA . SER A 1 89 ? -8.817 -17.260 -1.126 1.00 74.50 89 SER A CA 1
ATOM 706 C C . SER A 1 89 ? -8.498 -15.825 -1.561 1.00 74.50 89 SER A C 1
ATOM 708 O O . SER A 1 89 ? -8.886 -14.885 -0.871 1.00 74.50 89 SER A O 1
ATOM 710 N N . LEU A 1 90 ? -7.827 -15.648 -2.702 1.00 76.81 90 LEU A N 1
ATOM 711 C CA . LEU A 1 90 ? -7.481 -14.354 -3.294 1.00 76.81 90 LEU A CA 1
ATOM 712 C C . LEU A 1 90 ? -8.381 -13.993 -4.490 1.00 76.81 90 LEU A C 1
ATOM 714 O O . LEU A 1 90 ? -8.174 -12.957 -5.124 1.00 76.81 90 LEU A O 1
ATOM 718 N N . ALA A 1 91 ? -9.380 -14.825 -4.802 1.00 75.69 91 ALA A N 1
ATOM 719 C CA . ALA A 1 91 ? -10.380 -14.553 -5.824 1.00 75.69 91 ALA A CA 1
ATOM 720 C C . ALA A 1 91 ? -11.520 -13.711 -5.227 1.00 75.69 91 ALA A C 1
ATOM 722 O O . ALA A 1 91 ? -12.453 -14.236 -4.624 1.00 75.69 91 ALA A O 1
ATOM 723 N N . GLY A 1 92 ? -11.431 -12.389 -5.361 1.00 78.69 92 GLY A N 1
ATOM 724 C CA . GLY A 1 92 ? -12.466 -11.469 -4.895 1.00 78.69 92 GLY A CA 1
ATOM 725 C C . GLY A 1 92 ? -12.094 -10.007 -5.096 1.00 78.69 92 GLY A C 1
ATOM 726 O O . GLY A 1 92 ? -10.983 -9.690 -5.538 1.00 78.69 92 GLY A O 1
ATOM 727 N N . ASP A 1 93 ? -13.032 -9.127 -4.752 1.00 84.06 93 ASP A N 1
ATOM 728 C CA . ASP A 1 93 ? -12.790 -7.688 -4.726 1.00 84.06 93 ASP A CA 1
ATOM 729 C C . ASP A 1 93 ? -11.780 -7.347 -3.636 1.00 84.06 93 ASP A C 1
ATOM 731 O O . ASP A 1 93 ? -11.783 -7.922 -2.541 1.00 84.06 93 ASP A O 1
ATOM 735 N N . VAL A 1 94 ? -10.896 -6.405 -3.953 1.00 87.44 94 VAL A N 1
ATOM 736 C CA . VAL A 1 94 ? -9.790 -6.037 -3.079 1.00 87.44 94 VAL A CA 1
ATOM 737 C C . VAL A 1 94 ? -10.034 -4.638 -2.552 1.00 87.44 94 VAL A C 1
ATOM 739 O O . VAL A 1 94 ? -10.169 -3.686 -3.314 1.00 87.44 94 VAL A O 1
ATOM 742 N N . MET A 1 95 ? -10.064 -4.508 -1.231 1.00 90.62 95 MET A N 1
ATOM 743 C CA . MET A 1 95 ? -10.192 -3.218 -0.561 1.00 90.62 95 MET A CA 1
ATOM 744 C C . MET A 1 95 ? -8.908 -2.895 0.185 1.00 90.62 95 MET A C 1
ATOM 746 O O . MET A 1 95 ? -8.392 -3.743 0.908 1.00 90.62 95 MET A O 1
ATOM 750 N N . ILE A 1 96 ? -8.410 -1.669 0.069 1.00 92.75 96 ILE A N 1
ATOM 751 C CA . ILE A 1 96 ? -7.304 -1.209 0.913 1.00 92.75 96 ILE A CA 1
ATOM 752 C C . ILE A 1 96 ? -7.850 -0.948 2.320 1.00 92.75 96 ILE A C 1
ATOM 754 O O . ILE A 1 96 ? -8.805 -0.194 2.504 1.00 92.75 96 ILE A O 1
ATOM 758 N N . VAL A 1 97 ? -7.268 -1.605 3.321 1.00 93.19 97 VAL A N 1
ATOM 759 C CA . VAL A 1 97 ? -7.690 -1.488 4.721 1.00 93.19 97 VAL A CA 1
ATOM 760 C C . VAL A 1 97 ? -7.349 -0.093 5.240 1.00 93.19 97 VAL A C 1
ATOM 762 O O . VAL A 1 97 ? -6.240 0.393 5.038 1.00 93.19 97 VAL A O 1
ATOM 765 N N . GLY A 1 98 ? -8.316 0.554 5.892 1.00 90.69 98 GLY A N 1
ATOM 766 C CA . GLY A 1 98 ? -8.167 1.910 6.428 1.00 90.69 98 GLY A CA 1
ATOM 767 C C . GLY A 1 98 ? -8.267 3.026 5.392 1.00 90.69 98 GLY A C 1
ATOM 768 O O . GLY A 1 98 ? -8.144 4.189 5.758 1.00 90.69 98 GLY A O 1
ATOM 769 N N . PHE A 1 99 ? -8.499 2.705 4.115 1.00 93.00 99 PHE A N 1
ATOM 770 C CA . PHE A 1 99 ? -8.732 3.709 3.084 1.00 93.00 99 PHE A CA 1
ATOM 771 C C . PHE A 1 99 ? -10.201 4.146 3.054 1.00 93.00 99 PHE A C 1
ATOM 773 O O . PHE A 1 99 ? -11.110 3.315 3.021 1.00 93.00 99 PHE A O 1
ATOM 780 N N . THR A 1 100 ? -10.426 5.458 2.992 1.00 87.75 100 THR A N 1
ATOM 781 C CA . THR A 1 100 ? -11.734 6.056 2.696 1.00 87.75 100 THR A CA 1
ATOM 782 C C . THR A 1 100 ? -11.580 7.158 1.649 1.00 87.75 100 THR A C 1
ATOM 784 O O . THR A 1 100 ? -10.571 7.855 1.624 1.00 87.75 100 THR A O 1
ATOM 787 N N . GLU A 1 101 ? -12.585 7.364 0.794 1.00 82.69 101 GLU A N 1
ATOM 788 C CA . GLU A 1 101 ? -12.528 8.390 -0.270 1.00 82.69 101 GLU A CA 1
ATOM 789 C C . GLU A 1 101 ? -12.419 9.829 0.273 1.00 82.69 101 GLU A C 1
ATOM 791 O O . GLU A 1 101 ? -12.021 10.744 -0.438 1.00 82.69 101 GLU A O 1
ATOM 796 N N . GLN A 1 102 ? -12.799 10.043 1.535 1.00 78.19 102 GLN A N 1
ATOM 797 C CA . GLN A 1 102 ? -12.866 11.361 2.181 1.00 78.19 102 GLN A CA 1
ATOM 798 C C . GLN A 1 102 ? -11.578 11.724 2.937 1.00 78.19 102 GLN A C 1
ATOM 800 O O . GLN A 1 102 ? -11.453 12.817 3.488 1.00 78.19 102 GLN A O 1
ATOM 805 N N . GLN A 1 103 ? -10.618 10.806 2.990 1.00 80.31 103 GLN A N 1
ATOM 806 C CA . GLN A 1 103 ? -9.381 10.951 3.737 1.00 80.31 103 GLN A CA 1
ATOM 807 C C . GLN A 1 103 ? -8.377 11.852 3.010 1.00 80.31 103 GLN A C 1
ATOM 809 O O . GLN A 1 103 ? -7.988 11.596 1.874 1.00 80.31 103 GLN A O 1
ATOM 814 N N . SER A 1 104 ? -7.866 12.863 3.716 1.00 76.69 104 SER A N 1
ATOM 815 C CA . SER A 1 104 ? -6.866 13.800 3.184 1.00 76.69 104 SER A CA 1
ATOM 816 C C . SER A 1 104 ? -5.427 13.277 3.240 1.00 76.69 104 SER A C 1
ATOM 818 O O . SER A 1 104 ? -4.584 13.699 2.451 1.00 76.69 104 SER A O 1
ATOM 820 N N . LYS A 1 105 ? -5.117 12.366 4.172 1.00 87.38 105 LYS A N 1
ATOM 821 C CA . LYS A 1 105 ? -3.757 11.864 4.405 1.00 87.38 105 LYS A CA 1
ATOM 822 C C . LYS A 1 105 ? -3.660 10.384 4.082 1.00 87.38 105 LYS A C 1
ATOM 824 O O . LYS A 1 105 ? -4.124 9.566 4.864 1.00 87.38 105 LYS A O 1
ATOM 829 N N . LEU A 1 106 ? -3.020 10.037 2.969 1.00 90.31 106 LEU A N 1
ATOM 830 C CA . LEU A 1 106 ? -2.901 8.648 2.506 1.00 90.31 106 LEU A CA 1
ATOM 831 C C . LEU A 1 106 ? -1.814 7.842 3.224 1.00 90.31 106 LEU A C 1
ATOM 833 O O . LEU A 1 106 ? -1.961 6.634 3.367 1.00 90.31 106 LEU A O 1
ATOM 837 N N . ALA A 1 107 ? -0.765 8.483 3.735 1.00 91.31 107 ALA A N 1
ATOM 838 C CA . ALA A 1 107 ? 0.379 7.755 4.271 1.00 91.31 107 ALA A CA 1
ATOM 839 C C . ALA A 1 107 ? 0.911 8.307 5.599 1.00 91.31 107 ALA A C 1
ATOM 841 O O . ALA A 1 107 ? 0.698 9.470 5.953 1.00 91.31 107 ALA A O 1
ATOM 842 N N . ILE A 1 108 ? 1.622 7.457 6.337 1.00 91.31 108 ILE A N 1
ATOM 843 C CA . ILE A 1 108 ? 2.315 7.772 7.587 1.00 91.31 108 ILE A CA 1
ATOM 844 C C . ILE A 1 108 ? 3.710 7.131 7.590 1.00 91.31 108 ILE A C 1
ATOM 846 O O . ILE A 1 108 ? 3.908 6.072 7.011 1.00 91.31 108 ILE A O 1
ATOM 850 N N . SER A 1 109 ? 4.693 7.766 8.231 1.00 91.38 109 SER A N 1
ATOM 851 C CA . SER A 1 109 ? 6.080 7.276 8.234 1.00 91.38 109 SER A CA 1
ATOM 852 C C . SER A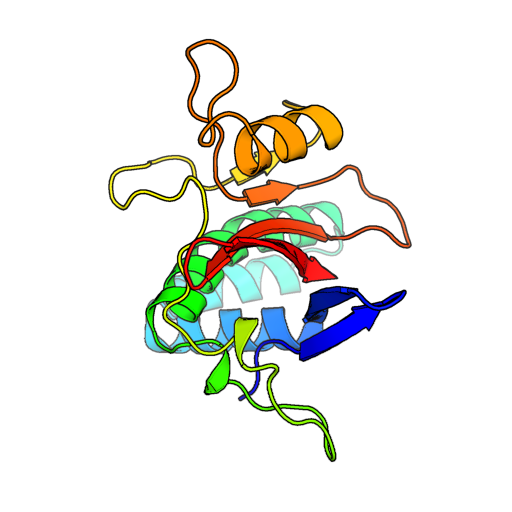 1 109 ? 6.504 6.679 9.576 1.00 91.38 109 SER A C 1
ATOM 854 O O . SER A 1 109 ? 5.887 6.934 10.617 1.00 91.38 109 SER A O 1
ATOM 856 N N . HIS A 1 110 ? 7.630 5.965 9.567 1.00 90.00 110 HIS A N 1
ATOM 857 C CA . HIS A 1 110 ? 8.313 5.444 10.752 1.00 90.00 110 HIS A CA 1
ATOM 858 C C . HIS A 1 110 ? 8.665 6.509 11.796 1.00 90.00 110 HIS A C 1
ATOM 860 O O . HIS A 1 110 ? 8.814 6.188 12.972 1.00 90.00 110 HIS A O 1
ATOM 866 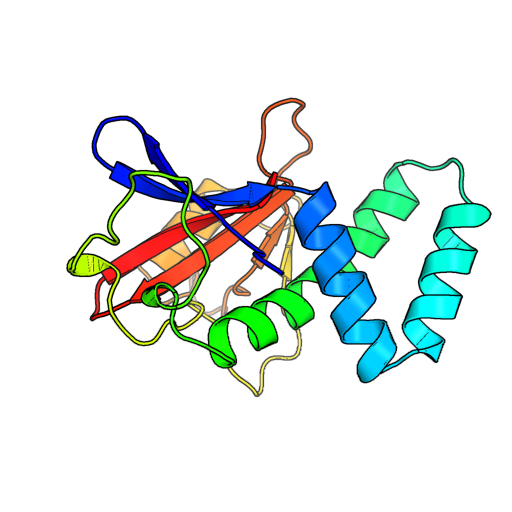N N . LYS A 1 111 ? 8.757 7.782 11.393 1.00 90.62 111 LYS A N 1
ATOM 867 C CA . LYS A 1 111 ? 8.986 8.908 12.309 1.00 90.62 111 LYS A CA 1
ATOM 868 C C . LYS A 1 111 ? 7.768 9.208 13.186 1.00 90.62 111 LYS A C 1
ATOM 870 O O . LYS A 1 111 ? 7.911 9.842 14.224 1.00 90.62 111 LYS A O 1
ATOM 875 N N . ASN A 1 112 ? 6.574 8.790 12.763 1.00 91.94 112 ASN A N 1
ATOM 876 C CA . ASN A 1 112 ? 5.314 9.077 13.449 1.00 91.94 112 ASN A CA 1
ATOM 877 C C . ASN A 1 112 ? 4.733 7.851 14.162 1.00 91.94 112 ASN A C 1
ATOM 879 O O . ASN A 1 112 ? 4.081 7.995 15.193 1.00 91.94 112 ASN A O 1
ATOM 883 N N . ILE A 1 113 ? 4.938 6.651 13.615 1.00 93.38 113 ILE A N 1
ATOM 884 C CA . ILE A 1 113 ? 4.428 5.402 14.183 1.00 93.38 113 ILE A CA 1
ATOM 885 C C . ILE A 1 113 ? 5.419 4.261 13.940 1.00 93.38 113 ILE A C 1
ATOM 887 O O . ILE A 1 113 ? 6.053 4.184 12.888 1.00 93.38 113 ILE A O 1
ATOM 891 N N . SER A 1 114 ? 5.554 3.351 14.906 1.00 92.81 114 SER A N 1
ATOM 892 C CA . SER A 1 114 ? 6.365 2.147 14.707 1.00 92.81 114 SER A CA 1
ATOM 893 C C . SER A 1 114 ? 5.680 1.183 13.737 1.00 92.81 114 SER A C 1
ATOM 895 O O . SER A 1 114 ? 4.450 1.116 13.687 1.00 92.81 114 SER A O 1
ATOM 897 N N . THR A 1 115 ? 6.466 0.379 13.014 1.00 89.88 115 THR A N 1
ATOM 898 C CA . THR A 1 115 ? 5.939 -0.651 12.104 1.00 89.88 115 THR A CA 1
ATOM 899 C C . THR A 1 115 ? 4.961 -1.573 12.824 1.00 89.88 115 THR A C 1
ATOM 901 O O . THR A 1 115 ? 3.881 -1.850 12.314 1.00 89.88 115 THR A O 1
ATOM 904 N N . HIS A 1 116 ? 5.303 -1.994 14.047 1.00 91.44 116 HIS A N 1
ATOM 905 C CA . HIS A 1 116 ? 4.436 -2.838 14.866 1.00 91.44 116 HIS A CA 1
ATOM 906 C C . HIS A 1 116 ? 3.087 -2.168 15.151 1.00 91.44 116 HIS A C 1
ATOM 908 O O . HIS A 1 116 ? 2.048 -2.782 14.937 1.00 91.44 116 HIS A O 1
ATOM 914 N N . ALA A 1 117 ? 3.089 -0.905 15.590 1.00 93.38 117 ALA A N 1
ATOM 915 C CA . ALA A 1 117 ? 1.856 -0.191 15.908 1.00 93.38 117 ALA A CA 1
ATOM 916 C C . ALA A 1 117 ? 0.992 0.061 14.662 1.00 93.38 117 ALA A C 1
ATOM 918 O O . ALA A 1 117 ? -0.230 -0.035 14.740 1.00 93.38 117 ALA A O 1
ATOM 919 N N . PHE A 1 118 ? 1.609 0.329 13.506 1.00 94.69 118 PHE A N 1
ATOM 920 C CA . PHE A 1 118 ? 0.892 0.410 12.233 1.00 94.69 118 PHE A CA 1
ATOM 921 C C . PHE A 1 118 ? 0.234 -0.930 11.872 1.00 94.69 118 PHE A C 1
ATOM 923 O O . PHE A 1 118 ? -0.956 -0.981 11.564 1.00 94.69 118 PHE A O 1
ATOM 930 N N . MET A 1 119 ? 0.996 -2.025 11.942 1.00 92.62 119 MET A N 1
ATOM 931 C CA . MET A 1 119 ? 0.489 -3.360 11.624 1.00 92.62 119 MET A CA 1
ATOM 932 C C . MET A 1 119 ? -0.641 -3.778 12.564 1.00 92.62 119 MET A C 1
ATOM 934 O O . MET A 1 119 ? -1.643 -4.317 12.109 1.00 92.62 119 MET A O 1
ATOM 938 N N . GLU A 1 120 ? -0.508 -3.505 13.859 1.00 94.06 120 GLU A N 1
ATOM 939 C CA . GLU A 1 120 ? -1.533 -3.796 14.857 1.00 94.06 120 GLU A CA 1
ATOM 940 C C . GLU A 1 120 ? -2.824 -3.003 14.612 1.00 94.06 120 GLU A C 1
ATOM 942 O O . GLU A 1 120 ? -3.910 -3.589 14.640 1.00 94.06 120 GLU A O 1
ATOM 947 N N . ALA A 1 121 ? -2.713 -1.708 14.293 1.00 94.69 121 ALA A N 1
ATOM 948 C CA . ALA A 1 121 ? -3.865 -0.859 14.002 1.00 94.69 121 ALA A CA 1
ATOM 949 C C . ALA A 1 121 ? -4.718 -1.426 12.854 1.00 94.69 121 ALA A C 1
ATOM 951 O O . ALA A 1 121 ? -5.938 -1.551 12.979 1.00 94.69 121 ALA A O 1
ATOM 952 N N . HIS A 1 122 ? -4.076 -1.835 11.758 1.00 94.06 122 HIS A N 1
ATOM 953 C CA . HIS A 1 122 ? -4.764 -2.331 10.560 1.00 94.06 122 HIS A CA 1
ATOM 954 C C . HIS A 1 122 ? -5.170 -3.804 10.636 1.00 94.06 122 HIS A C 1
ATOM 956 O O . HIS A 1 122 ? -6.189 -4.183 10.064 1.00 94.06 122 HIS A O 1
ATOM 962 N N . ALA A 1 123 ? -4.423 -4.638 11.362 1.00 90.19 123 ALA A N 1
ATOM 963 C CA . ALA A 1 123 ? -4.752 -6.055 11.500 1.00 90.19 123 ALA A CA 1
ATOM 964 C C . ALA A 1 123 ? -5.844 -6.325 12.547 1.00 90.19 123 ALA A C 1
ATOM 966 O O . ALA A 1 123 ? -6.574 -7.306 12.412 1.00 90.19 123 ALA A O 1
ATOM 967 N N . LYS A 1 124 ? -5.942 -5.503 13.604 1.00 90.25 124 LYS A N 1
ATOM 968 C CA . LYS A 1 124 ? -6.789 -5.802 14.775 1.00 90.25 124 LYS A CA 1
ATOM 969 C C . LYS A 1 124 ? -7.748 -4.686 15.174 1.00 90.25 124 LYS A C 1
ATOM 971 O O . LYS A 1 124 ? -8.847 -4.984 15.629 1.00 90.25 124 LYS A O 1
ATOM 976 N N . ASN A 1 125 ? -7.371 -3.424 14.984 1.00 90.44 125 ASN A N 1
ATOM 977 C CA . ASN A 1 125 ? -8.082 -2.296 15.598 1.00 90.44 125 ASN A CA 1
ATOM 978 C C . ASN A 1 125 ? -8.886 -1.467 14.588 1.00 90.44 125 ASN A C 1
ATOM 980 O O . ASN A 1 125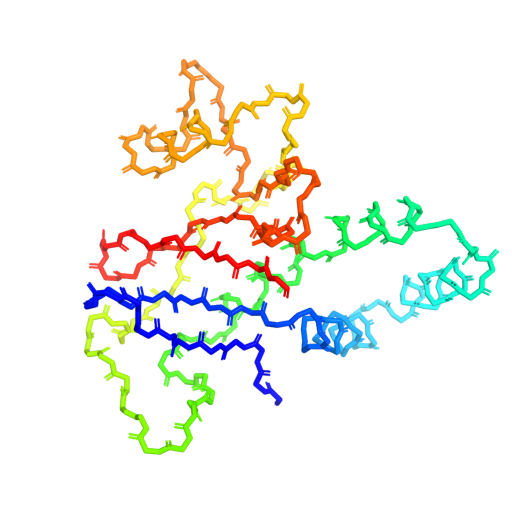 ? -9.136 -0.287 14.814 1.00 90.44 125 ASN A O 1
ATOM 984 N N . GLY A 1 126 ? -9.270 -2.060 13.452 1.00 89.19 126 GLY A N 1
ATOM 985 C CA . GLY A 1 126 ? -10.089 -1.378 12.446 1.00 89.19 126 GLY A CA 1
ATOM 986 C C . GLY A 1 126 ? -9.446 -0.100 11.903 1.00 89.19 126 GLY A C 1
ATOM 987 O O . GLY A 1 126 ? -10.153 0.879 11.683 1.00 89.19 126 GLY A O 1
ATOM 988 N N . SER A 1 127 ? -8.119 -0.104 11.734 1.00 93.06 127 SER A N 1
ATOM 989 C CA . SER A 1 127 ? -7.324 1.036 11.254 1.00 93.06 127 SER A CA 1
ATOM 990 C C . SER A 1 127 ? -7.273 2.226 12.210 1.00 93.06 127 SER A C 1
ATOM 992 O O . SER A 1 127 ? -6.965 3.340 11.793 1.00 93.06 127 SER A O 1
ATOM 994 N N . LYS A 1 128 ? -7.515 1.993 13.503 1.00 92.38 128 LYS A N 1
ATOM 995 C CA . LYS A 1 128 ? -7.411 3.011 14.549 1.00 92.38 128 LYS A CA 1
ATOM 996 C C . LYS A 1 128 ? -6.305 2.703 15.540 1.00 92.38 128 LYS A C 1
ATOM 998 O O . LYS A 1 128 ? -5.980 1.546 15.821 1.00 92.38 128 LYS A O 1
ATOM 1003 N N . ARG A 1 129 ? -5.754 3.763 16.116 1.00 90.06 129 ARG A N 1
ATOM 1004 C CA . ARG A 1 129 ? -4.933 3.698 17.319 1.00 90.06 129 ARG A CA 1
ATOM 1005 C C . ARG A 1 129 ? -5.451 4.744 18.286 1.00 90.06 129 ARG A C 1
ATOM 1007 O O . ARG A 1 129 ? -5.423 5.928 17.965 1.00 90.06 129 ARG A O 1
ATOM 1014 N N . GLU A 1 130 ? -5.907 4.283 19.448 1.00 88.06 130 GLU A N 1
ATOM 1015 C CA . GLU A 1 130 ? -6.668 5.129 20.373 1.00 88.06 130 GLU A CA 1
ATOM 1016 C C . GLU A 1 130 ? -7.861 5.738 19.609 1.00 88.06 130 GLU A C 1
ATOM 1018 O O . GLU A 1 130 ? -8.606 4.991 18.973 1.00 88.06 130 GLU A O 1
ATOM 1023 N N . ASP A 1 131 ? -7.994 7.064 19.589 1.00 88.31 131 ASP A N 1
ATOM 1024 C CA . ASP A 1 131 ? -9.061 7.773 18.871 1.00 88.31 131 ASP A CA 1
ATOM 1025 C C . ASP A 1 131 ? -8.626 8.324 17.500 1.00 88.31 131 ASP A C 1
ATOM 1027 O O . ASP A 1 131 ? -9.363 9.083 16.871 1.00 88.31 131 ASP A O 1
ATOM 1031 N N . GLN A 1 132 ? -7.429 7.968 17.020 1.00 89.12 132 GLN A N 1
ATOM 1032 C CA . GLN A 1 132 ? -6.895 8.462 15.750 1.00 89.12 132 GLN A CA 1
ATOM 1033 C C . GLN A 1 132 ? -6.991 7.414 14.642 1.00 89.12 132 GLN A C 1
ATOM 1035 O O . GLN A 1 132 ? -6.541 6.274 14.798 1.00 89.12 132 GLN A O 1
ATOM 1040 N N . ASP A 1 133 ? -7.516 7.835 13.491 1.00 91.88 133 ASP A N 1
ATOM 1041 C CA . ASP A 1 133 ? -7.461 7.053 12.259 1.00 91.88 133 ASP A CA 1
ATOM 1042 C C . ASP A 1 133 ? -6.019 6.995 11.743 1.00 91.88 133 ASP A C 1
ATOM 1044 O O . ASP A 1 133 ? -5.338 8.014 11.580 1.00 91.88 133 ASP A O 1
ATOM 1048 N N . ILE A 1 134 ? -5.543 5.781 11.482 1.00 94.69 134 ILE A N 1
ATOM 1049 C CA . ILE A 1 134 ? -4.217 5.539 10.927 1.00 94.69 134 ILE A CA 1
ATOM 1050 C C . ILE A 1 134 ? -4.337 5.443 9.403 1.00 94.69 134 ILE A C 1
ATOM 1052 O O . ILE A 1 134 ? -5.096 4.606 8.908 1.00 94.69 134 ILE A O 1
ATOM 1056 N N . PRO A 1 135 ? -3.565 6.244 8.641 1.00 94.62 135 PRO A N 1
ATOM 1057 C CA . PRO A 1 135 ? -3.545 6.153 7.187 1.00 94.62 135 PRO A CA 1
ATOM 1058 C C . PRO A 1 135 ? -3.232 4.729 6.685 1.00 94.62 135 PRO A C 1
ATOM 1060 O O . PRO A 1 135 ? -2.520 3.989 7.364 1.00 94.62 135 PRO A O 1
ATOM 1063 N N . PRO A 1 136 ? -3.714 4.340 5.495 1.00 95.00 136 PRO A N 1
ATOM 1064 C CA . PRO A 1 136 ? -3.593 2.999 4.935 1.00 95.00 136 PRO A CA 1
ATOM 1065 C C . PRO A 1 136 ? -2.170 2.627 4.510 1.00 95.00 136 PRO A C 1
ATOM 1067 O O . PRO A 1 136 ? -1.859 1.440 4.480 1.00 95.00 136 PRO A O 1
ATOM 1070 N N . PHE A 1 137 ? -1.306 3.596 4.187 1.00 93.88 137 PHE A N 1
ATOM 1071 C CA . PHE A 1 137 ? 0.058 3.331 3.720 1.00 93.88 137 PHE A CA 1
ATOM 1072 C C . PHE A 1 137 ? 1.111 3.724 4.759 1.00 93.88 137 PHE A C 1
ATOM 1074 O O . PHE A 1 137 ? 1.022 4.781 5.389 1.00 93.88 137 PHE A O 1
ATOM 1081 N N . TYR A 1 138 ? 2.133 2.885 4.910 1.00 92.44 138 TYR A N 1
ATOM 1082 C CA . TYR A 1 138 ? 3.243 3.081 5.833 1.00 92.44 138 TYR A CA 1
ATOM 1083 C C . TYR A 1 138 ? 4.590 3.108 5.123 1.00 92.44 138 TYR A C 1
ATOM 1085 O O . TYR A 1 138 ? 4.897 2.184 4.371 1.00 92.44 138 TYR A O 1
ATOM 1093 N N . PHE A 1 139 ? 5.408 4.110 5.447 1.00 90.38 139 PHE A N 1
ATOM 1094 C CA . PHE A 1 139 ? 6.811 4.196 5.037 1.00 90.38 139 PHE A CA 1
ATOM 1095 C C . PHE A 1 139 ? 7.719 3.764 6.196 1.00 90.38 139 PHE A C 1
ATOM 1097 O O . PHE A 1 139 ? 7.887 4.524 7.164 1.00 90.38 139 PHE A O 1
ATOM 1104 N N . PRO A 1 140 ? 8.268 2.538 6.159 1.00 86.69 140 PRO A N 1
ATOM 1105 C CA . PRO A 1 140 ? 9.144 2.023 7.202 1.00 86.69 140 PRO A CA 1
ATOM 1106 C C . PRO A 1 140 ? 10.478 2.775 7.252 1.00 86.69 140 PRO A C 1
ATOM 1108 O O . PRO A 1 140 ? 10.765 3.666 6.454 1.00 86.69 140 PRO A O 1
ATOM 1111 N N . ALA A 1 141 ? 11.288 2.457 8.262 1.00 86.31 141 ALA A N 1
ATOM 1112 C CA . ALA A 1 141 ? 12.642 2.987 8.347 1.00 86.31 141 ALA A CA 1
ATOM 1113 C C . ALA A 1 141 ? 13.500 2.423 7.197 1.00 86.31 141 ALA A C 1
ATOM 1115 O O . ALA A 1 141 ? 13.358 1.235 6.888 1.00 86.31 141 ALA A O 1
ATOM 1116 N N . PRO A 1 142 ? 14.407 3.222 6.600 1.00 78.69 142 PRO A N 1
ATOM 1117 C CA . PRO A 1 142 ? 15.241 2.764 5.496 1.00 78.69 142 PRO A CA 1
ATOM 1118 C C . PRO A 1 142 ? 16.108 1.573 5.919 1.00 78.69 142 PRO A C 1
ATOM 1120 O O . PRO A 1 142 ? 16.951 1.688 6.811 1.00 78.69 142 PRO A O 1
ATOM 1123 N N . HIS A 1 143 ? 15.919 0.431 5.263 1.00 74.75 143 HIS A N 1
ATOM 1124 C CA . HIS A 1 143 ? 16.726 -0.772 5.444 1.00 74.75 143 HIS A CA 1
ATOM 1125 C C . HIS A 1 143 ? 16.979 -1.422 4.085 1.00 74.75 143 HIS A C 1
ATOM 1127 O O . HIS A 1 143 ? 16.049 -1.586 3.309 1.00 74.75 143 HIS A O 1
ATOM 1133 N N . ILE A 1 144 ? 18.221 -1.858 3.836 1.00 67.44 144 ILE A N 1
ATOM 1134 C CA . ILE A 1 144 ? 18.675 -2.419 2.543 1.00 67.44 144 ILE A CA 1
ATOM 1135 C C . ILE A 1 144 ? 17.796 -3.584 2.049 1.00 67.44 144 ILE A C 1
ATOM 1137 O O . ILE A 1 144 ? 17.685 -3.813 0.852 1.00 67.44 144 ILE A O 1
ATOM 1141 N N . SER A 1 145 ? 17.189 -4.339 2.964 1.00 73.44 145 SER A N 1
ATOM 1142 C CA . SER A 1 145 ? 16.333 -5.492 2.662 1.00 73.44 145 SER A CA 1
ATOM 1143 C C . SER A 1 145 ? 14.877 -5.309 3.103 1.00 73.44 145 SER A C 1
ATOM 1145 O O . SER A 1 145 ? 14.110 -6.274 3.099 1.00 73.44 145 SER A O 1
ATOM 1147 N N . GLY A 1 146 ? 14.507 -4.105 3.543 1.00 71.62 146 GLY A N 1
ATOM 1148 C CA . GLY A 1 146 ? 13.153 -3.784 3.983 1.00 71.62 146 GLY A CA 1
ATOM 1149 C C . GLY A 1 146 ? 12.215 -3.487 2.809 1.00 71.62 146 GLY A C 1
ATOM 1150 O O . GLY A 1 146 ? 12.680 -3.321 1.686 1.00 71.62 146 GLY A O 1
ATOM 1151 N N . PRO A 1 147 ? 10.896 -3.449 3.050 1.00 79.69 147 PRO A N 1
ATOM 1152 C CA . PRO A 1 147 ? 9.950 -2.852 2.113 1.00 79.69 147 PRO A CA 1
ATOM 1153 C C . PRO A 1 147 ? 10.090 -1.327 2.090 1.00 79.69 147 PRO A C 1
ATOM 1155 O O . PRO A 1 147 ? 10.424 -0.742 3.113 1.00 79.69 147 PRO A O 1
ATOM 1158 N N . ASP A 1 148 ? 9.755 -0.690 0.974 1.00 81.50 148 ASP A N 1
ATOM 1159 C CA . ASP A 1 148 ? 9.614 0.766 0.858 1.00 81.50 148 ASP A CA 1
ATOM 1160 C C . ASP A 1 148 ? 8.228 1.235 1.298 1.00 81.50 148 ASP A C 1
ATOM 1162 O O . ASP A 1 148 ? 8.068 2.330 1.833 1.00 81.50 148 ASP A O 1
ATOM 1166 N N . ILE A 1 149 ? 7.199 0.406 1.082 1.00 87.88 149 ILE A N 1
ATOM 1167 C CA . ILE A 1 149 ? 5.813 0.714 1.454 1.00 87.88 149 ILE A CA 1
ATOM 1168 C C . ILE A 1 149 ? 5.149 -0.539 2.016 1.00 87.88 149 ILE A C 1
ATOM 1170 O O . ILE A 1 149 ? 5.234 -1.628 1.444 1.00 87.88 149 ILE A O 1
ATOM 1174 N N . VAL A 1 150 ? 4.448 -0.378 3.136 1.00 90.06 150 VAL A N 1
ATOM 1175 C CA . VAL A 1 150 ? 3.625 -1.423 3.751 1.00 90.06 150 VAL A CA 1
ATOM 1176 C C . VAL A 1 150 ? 2.183 -0.948 3.826 1.00 90.06 150 VAL A C 1
ATOM 1178 O O . VAL A 1 150 ? 1.909 0.165 4.266 1.00 90.06 150 VAL A O 1
ATOM 1181 N N . PHE A 1 151 ? 1.245 -1.796 3.428 1.00 93.69 151 PHE A N 1
ATOM 1182 C CA . PHE A 1 151 ? -0.185 -1.563 3.623 1.00 93.69 151 PHE A CA 1
ATOM 1183 C C . PHE A 1 151 ? -0.928 -2.892 3.728 1.00 93.69 151 PHE A C 1
ATOM 1185 O O . PHE A 1 151 ? -0.334 -3.962 3.594 1.00 93.69 151 PHE A O 1
ATOM 1192 N N . TYR A 1 152 ? -2.228 -2.831 3.997 1.00 93.19 152 TYR A N 1
ATOM 1193 C CA . TYR A 1 152 ? -3.075 -4.011 4.094 1.00 93.19 152 TYR A CA 1
ATOM 1194 C C . TYR A 1 152 ? -4.193 -3.962 3.068 1.00 93.19 152 TYR A C 1
ATOM 1196 O O . TYR A 1 152 ? -4.776 -2.909 2.806 1.00 93.19 152 TYR A O 1
ATOM 1204 N N . VAL A 1 153 ? -4.523 -5.127 2.525 1.00 91.56 153 VAL A N 1
ATOM 1205 C CA . VAL A 1 153 ? -5.702 -5.319 1.688 1.00 91.56 153 VAL A CA 1
ATOM 1206 C C . VAL A 1 153 ? -6.642 -6.332 2.319 1.00 91.56 153 VAL A C 1
ATOM 1208 O O . VAL A 1 153 ? -6.210 -7.248 3.016 1.00 91.56 153 VAL A O 1
ATOM 1211 N N . LYS A 1 154 ? -7.937 -6.172 2.075 1.00 90.62 154 LYS A N 1
ATOM 1212 C CA . LYS A 1 154 ? -8.989 -7.085 2.499 1.00 90.62 154 LYS A CA 1
ATOM 1213 C C . LYS A 1 154 ? -9.620 -7.725 1.274 1.00 90.62 154 LYS A C 1
ATOM 1215 O O . LYS A 1 154 ? -10.065 -7.015 0.377 1.00 90.62 154 LYS A O 1
ATOM 1220 N N . ILE A 1 155 ? -9.660 -9.053 1.267 1.00 88.69 155 ILE A N 1
ATOM 1221 C CA . ILE A 1 155 ? -10.226 -9.876 0.194 1.00 88.69 155 ILE A CA 1
ATOM 1222 C C . ILE A 1 155 ? -11.088 -10.939 0.864 1.00 88.69 155 ILE A C 1
ATOM 1224 O O . ILE A 1 155 ? -10.614 -11.644 1.756 1.00 88.69 155 ILE A O 1
ATOM 1228 N N . ASN A 1 156 ? -12.365 -11.032 0.489 1.00 86.69 156 ASN A N 1
ATOM 1229 C CA . ASN A 1 156 ? -13.308 -12.011 1.050 1.00 86.69 156 ASN A CA 1
ATOM 1230 C C . ASN A 1 156 ? -13.327 -12.050 2.594 1.00 86.69 156 ASN A C 1
ATOM 1232 O O . ASN A 1 156 ? -13.396 -13.111 3.207 1.00 86.69 156 ASN A O 1
ATOM 1236 N N . GLY A 1 157 ? -13.213 -10.887 3.243 1.00 86.38 157 GLY A N 1
ATOM 1237 C CA . GLY A 1 157 ? -13.191 -10.786 4.706 1.00 86.38 157 GLY A CA 1
ATOM 1238 C C . GLY A 1 157 ? -11.811 -10.952 5.352 1.00 86.38 157 GLY A C 1
ATOM 1239 O O . GLY A 1 157 ? -11.620 -10.462 6.463 1.00 86.38 157 GLY A O 1
ATOM 1240 N N . ASN A 1 158 ? -10.847 -11.547 4.650 1.00 87.88 158 ASN A N 1
ATOM 1241 C CA . ASN A 1 158 ? -9.500 -11.810 5.149 1.00 87.88 158 ASN A CA 1
ATOM 1242 C C . ASN A 1 158 ? -8.559 -10.640 4.864 1.00 87.88 158 ASN A C 1
ATOM 1244 O O . ASN A 1 158 ? -8.627 -10.029 3.799 1.00 87.88 158 ASN A O 1
ATOM 1248 N N . VAL A 1 159 ? -7.678 -10.339 5.817 1.00 89.56 159 VAL A N 1
ATOM 1249 C CA . VAL A 1 159 ? -6.732 -9.220 5.749 1.00 89.56 159 VAL A CA 1
ATOM 1250 C C . VAL A 1 159 ? -5.335 -9.743 5.419 1.00 89.56 159 VAL A C 1
ATOM 1252 O O . VAL A 1 159 ? -4.823 -10.629 6.103 1.00 89.56 159 VAL A O 1
ATOM 1255 N N . TYR A 1 160 ? -4.712 -9.176 4.388 1.00 87.88 160 TYR A N 1
ATOM 1256 C CA . TYR A 1 160 ? -3.401 -9.571 3.879 1.00 87.88 160 TYR A CA 1
ATOM 1257 C C . TYR A 1 160 ? -2.445 -8.375 3.874 1.00 87.88 160 TYR A C 1
ATOM 1259 O O . TYR A 1 160 ? -2.815 -7.311 3.370 1.00 87.88 160 TYR A O 1
ATOM 1267 N N . PRO A 1 161 ? -1.218 -8.524 4.399 1.00 88.94 161 PRO A N 1
ATOM 1268 C CA . PRO A 1 161 ? -0.200 -7.495 4.260 1.00 88.94 161 PRO A CA 1
ATOM 1269 C C . PRO A 1 161 ? 0.342 -7.470 2.827 1.00 88.94 161 PRO A C 1
ATOM 1271 O O . PRO A 1 161 ? 0.573 -8.517 2.212 1.00 88.94 161 PRO A O 1
ATOM 1274 N N . VAL A 1 162 ? 0.594 -6.267 2.324 1.00 87.06 162 VAL A N 1
ATOM 1275 C CA . VAL A 1 162 ? 1.265 -6.004 1.052 1.00 87.06 162 VAL A CA 1
ATOM 1276 C C . VAL A 1 162 ? 2.574 -5.285 1.337 1.00 87.06 162 VAL A C 1
ATOM 1278 O O . VAL A 1 162 ? 2.610 -4.313 2.096 1.00 87.06 162 VAL A O 1
ATOM 1281 N N . PHE A 1 163 ? 3.643 -5.788 0.726 1.00 84.69 163 PHE A N 1
ATOM 1282 C CA . PHE A 1 163 ? 4.991 -5.250 0.848 1.00 84.69 163 PHE A CA 1
ATOM 1283 C C . PHE A 1 163 ? 5.470 -4.824 -0.537 1.00 84.69 163 PHE A C 1
ATOM 1285 O O . PHE A 1 163 ? 5.498 -5.634 -1.465 1.00 84.69 163 PHE A O 1
ATOM 1292 N N . VAL A 1 164 ? 5.812 -3.550 -0.665 1.00 79.25 164 VAL A N 1
ATOM 1293 C CA . VAL A 1 164 ? 6.416 -2.970 -1.867 1.00 79.25 164 VAL A CA 1
ATOM 1294 C C . VAL A 1 164 ? 7.915 -2.893 -1.626 1.00 79.25 164 VAL A C 1
ATOM 1296 O O . VAL A 1 164 ? 8.308 -2.446 -0.551 1.00 79.25 164 VAL A O 1
ATOM 1299 N N . GLN A 1 165 ? 8.712 -3.370 -2.574 1.00 71.56 165 GLN A N 1
ATOM 1300 C CA . GLN A 1 165 ? 10.180 -3.405 -2.556 1.00 71.56 165 GLN A CA 1
ATOM 1301 C C . GLN A 1 165 ? 10.722 -2.996 -3.910 1.00 71.56 165 GLN A C 1
ATOM 1303 O O . GLN A 1 165 ? 9.919 -3.081 -4.860 1.00 71.56 165 GLN A O 1
#

pLDDT: mean 77.36, std 12.79, range [36.56, 95.0]

Radius of gyration: 16.01 Å; chains: 1; bounding box: 35×40×39 Å

Sequence (165 aa):
ATFGWIRIFGGTARTVLDEPFVLKATRAYFQERDPLLLAAAERAMLHSDNATVHGNMWETLMPPVFVETFKSRPLSSWPLLANNTFPDSLAGDVMIVGFTEQQSKLAISHKNISTHAFMEAHAKNGSKREDQDIPPFYFPAPHISGPDIVFYVKINGNVYPVFVQ